Protein AF-A0A1F5WSS3-F1 (afdb_monomer_lite)

Radius of gyration: 27.68 Å; chains: 1; bounding box: 51×72×66 Å

pLDDT: mean 73.93, std 14.12, range [40.59, 97.38]

Secondary structure (DSSP, 8-state):
------------GGGHHHHHHHHHHHHHHHHHTTTS--SHHHHHHHHHHHHHHHHHHHHHHHHH----PPPHHHHH-TTTTSPP-

Organism: NCBI:txid1798330

Structure (mmCIF, N/CA/C/O backbone):
data_AF-A0A1F5WSS3-F1
#
_entry.id   AF-A0A1F5WSS3-F1
#
loop_
_atom_site.group_PDB
_atom_site.id
_atom_site.type_symbol
_atom_site.label_atom_id
_atom_site.label_alt_id
_atom_site.label_comp_id
_atom_site.label_asym_id
_atom_site.label_entity_id
_atom_site.label_seq_id
_atom_site.pdbx_PDB_ins_code
_atom_site.Cartn_x
_atom_site.Cartn_y
_atom_site.Cartn_z
_atom_site.occupancy
_atom_site.B_iso_or_equiv
_atom_site.auth_seq_id
_atom_site.auth_comp_id
_atom_site.auth_asym_id
_atom_site.auth_atom_id
_atom_site.pdbx_PDB_model_num
ATOM 1 N N . MET A 1 1 ? -32.229 43.697 30.461 1.00 40.59 1 MET A N 1
ATOM 2 C CA . MET A 1 1 ? -32.026 42.887 29.244 1.00 40.59 1 MET A CA 1
ATOM 3 C C . MET A 1 1 ? -30.569 43.074 28.871 1.00 40.59 1 MET A C 1
ATOM 5 O O . MET A 1 1 ? -30.200 44.197 28.569 1.00 40.59 1 MET A O 1
ATOM 9 N N . ALA A 1 2 ? -29.729 42.063 29.089 1.00 50.44 2 ALA A N 1
ATOM 10 C CA . ALA A 1 2 ? -28.301 42.141 28.791 1.00 50.44 2 ALA A CA 1
ATOM 11 C C . ALA A 1 2 ? -28.048 41.364 27.496 1.00 50.44 2 ALA A C 1
ATOM 13 O O . ALA A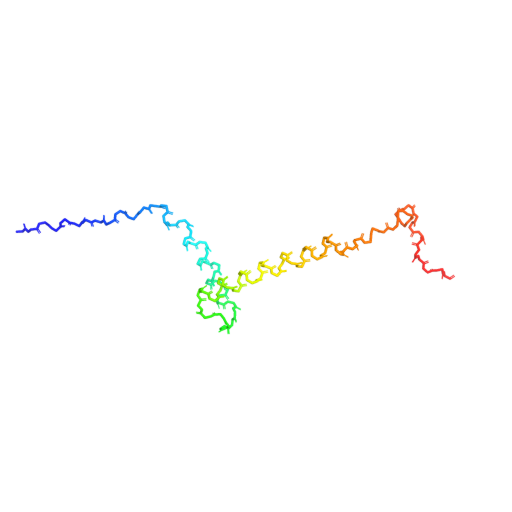 1 2 ? -28.380 40.180 27.433 1.00 50.44 2 ALA A O 1
ATOM 14 N N . ASP A 1 3 ? -27.520 42.043 26.478 1.00 52.53 3 ASP A N 1
ATOM 15 C CA . ASP A 1 3 ? -27.122 41.429 25.214 1.00 52.53 3 ASP A CA 1
ATOM 16 C C . ASP A 1 3 ? -25.903 40.531 25.439 1.00 52.53 3 ASP A C 1
ATOM 18 O O . ASP A 1 3 ? -24.844 40.971 25.891 1.00 52.53 3 ASP A O 1
ATOM 22 N N . VAL A 1 4 ? -26.063 39.245 25.133 1.00 59.41 4 VAL A N 1
ATOM 23 C CA . VAL A 1 4 ? -24.973 38.270 25.134 1.00 59.41 4 VAL A CA 1
ATOM 24 C C . VAL A 1 4 ? -24.234 38.418 23.807 1.00 59.41 4 VAL A C 1
ATOM 26 O O . VAL A 1 4 ? -24.672 37.905 22.780 1.00 59.41 4 VAL A O 1
ATOM 29 N N . ILE A 1 5 ? -23.115 39.142 23.818 1.00 64.00 5 ILE A N 1
ATOM 30 C CA . ILE A 1 5 ? -22.224 39.243 22.659 1.00 64.00 5 ILE A CA 1
ATOM 31 C C . ILE A 1 5 ? -21.477 37.911 22.523 1.00 64.00 5 ILE A C 1
ATOM 33 O O . ILE A 1 5 ? -20.557 37.614 23.285 1.00 64.00 5 ILE A O 1
ATOM 37 N N . PHE A 1 6 ? -21.894 37.093 21.556 1.00 60.41 6 PHE A N 1
ATOM 38 C CA . PHE A 1 6 ? -21.189 35.873 21.173 1.00 60.41 6 PHE A CA 1
ATOM 39 C C . PHE A 1 6 ? -19.891 36.248 20.449 1.00 60.41 6 PHE A C 1
ATOM 41 O O . PHE A 1 6 ? -19.899 36.664 19.292 1.00 60.41 6 PHE A O 1
ATOM 48 N N . ASN A 1 7 ? -18.762 36.122 21.143 1.00 63.09 7 ASN A N 1
ATOM 49 C CA . ASN A 1 7 ? -17.444 36.280 20.543 1.00 63.09 7 ASN A CA 1
ATOM 50 C C . ASN A 1 7 ? -17.045 34.945 19.895 1.00 63.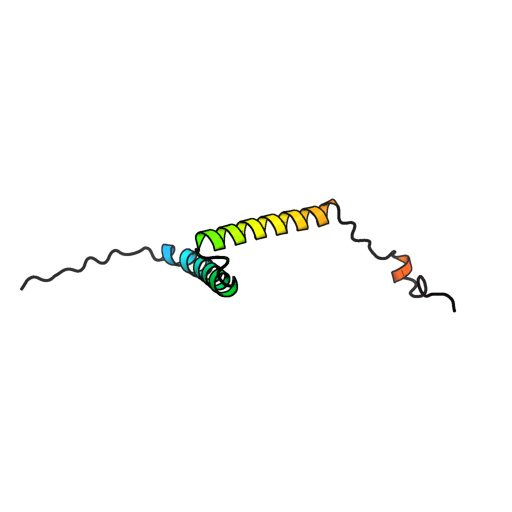09 7 ASN A C 1
ATOM 52 O O . ASN A 1 7 ? -16.429 34.097 20.541 1.00 63.09 7 ASN A O 1
ATOM 56 N N . GLU A 1 8 ? -17.460 34.722 18.645 1.00 63.47 8 GLU A N 1
ATOM 57 C CA . GLU A 1 8 ? -17.065 33.527 17.894 1.00 63.47 8 GLU A CA 1
ATOM 58 C C . GLU A 1 8 ? -15.540 33.519 17.686 1.00 63.47 8 GLU A C 1
ATOM 60 O O . GLU A 1 8 ? -14.989 34.466 17.110 1.00 63.47 8 GLU A O 1
ATOM 65 N N . PRO A 1 9 ? -14.820 32.472 18.132 1.00 58.66 9 PRO A N 1
ATOM 66 C CA . PRO A 1 9 ? -13.418 32.324 17.790 1.00 58.66 9 PRO A CA 1
ATOM 67 C C . PRO A 1 9 ? -13.325 32.133 16.275 1.00 58.66 9 PRO A C 1
ATOM 69 O O . PRO A 1 9 ? -13.759 31.115 15.740 1.00 58.66 9 PRO A O 1
ATOM 72 N N . LYS A 1 10 ? -12.770 33.126 15.570 1.00 52.16 10 LYS A N 1
ATOM 73 C CA . LYS A 1 10 ? -12.443 33.025 14.144 1.00 52.16 10 LYS A CA 1
ATOM 74 C C . LYS A 1 10 ? -11.390 31.934 13.965 1.00 52.16 10 LYS A C 1
ATOM 76 O O . LYS A 1 10 ? -10.195 32.195 14.088 1.00 52.16 10 LYS A O 1
ATOM 81 N N . ILE A 1 11 ? -11.836 30.707 13.715 1.00 62.03 11 ILE A N 1
ATOM 82 C CA . ILE A 1 11 ? -10.958 29.603 13.338 1.00 62.03 11 ILE A CA 1
ATOM 83 C C . ILE A 1 11 ? -10.358 29.975 11.972 1.00 62.03 11 ILE A C 1
ATOM 85 O O . ILE A 1 11 ? -11.121 30.236 11.037 1.00 62.03 11 ILE A O 1
ATOM 89 N N . PRO A 1 12 ? -9.024 30.066 11.834 1.00 56.72 12 PRO A N 1
ATOM 90 C CA . PRO A 1 12 ? -8.401 30.407 10.563 1.00 56.72 12 PRO A CA 1
ATOM 91 C C . PRO A 1 12 ? -8.767 29.344 9.522 1.00 56.72 12 PRO A C 1
ATOM 93 O O . PRO A 1 12 ? -8.560 28.149 9.735 1.00 56.72 12 PRO A O 1
ATOM 96 N N . SER A 1 13 ? -9.307 29.787 8.384 1.00 56.44 13 SER A N 1
ATOM 97 C CA . SER A 1 13 ? -9.767 28.941 7.272 1.00 56.44 13 SER A CA 1
ATOM 98 C C . SER A 1 13 ? -8.681 28.024 6.697 1.00 56.44 13 SER A C 1
ATOM 100 O O . SER A 1 13 ? -8.989 27.075 5.981 1.00 56.44 13 SER A O 1
ATOM 102 N N . GLU A 1 14 ? -7.417 28.275 7.032 1.00 51.28 14 GLU A N 1
ATOM 103 C CA . GLU A 1 14 ? -6.266 27.477 6.607 1.00 51.28 14 GLU A CA 1
ATOM 104 C C . GLU A 1 14 ? -6.131 26.152 7.376 1.00 51.28 14 GLU A C 1
ATOM 106 O O . GLU A 1 14 ? -5.585 25.187 6.846 1.00 51.28 14 GLU A O 1
ATOM 111 N N . ALA A 1 15 ? -6.712 26.037 8.578 1.00 51.50 15 ALA A N 1
ATOM 112 C CA . ALA A 1 15 ? -6.679 24.798 9.364 1.00 51.50 15 ALA A CA 1
ATOM 113 C C . ALA A 1 15 ? -7.620 23.696 8.826 1.00 51.50 15 ALA A C 1
ATOM 115 O O . ALA A 1 15 ? -7.545 22.544 9.253 1.00 51.50 15 ALA A O 1
ATOM 116 N N . HIS A 1 16 ? -8.508 24.023 7.881 1.00 49.62 16 HIS A N 1
ATOM 117 C CA . HIS A 1 16 ? -9.509 23.089 7.353 1.00 49.62 16 HIS A CA 1
ATOM 118 C C . HIS A 1 16 ? -9.039 22.251 6.150 1.00 49.62 16 HIS A C 1
ATOM 120 O O . HIS A 1 16 ? -9.738 21.307 5.772 1.00 49.62 16 HIS A O 1
ATOM 126 N N . LEU A 1 17 ? -7.880 22.542 5.546 1.00 51.22 17 LEU A N 1
ATOM 127 C CA . LEU A 1 17 ? -7.458 21.860 4.313 1.00 51.22 17 LEU A CA 1
ATOM 128 C C . LEU A 1 17 ? -6.714 20.534 4.554 1.00 51.22 17 LEU A C 1
ATOM 130 O O . LEU A 1 17 ? -6.924 19.581 3.802 1.00 51.22 17 LEU A O 1
ATOM 134 N N . GLU A 1 18 ? -5.920 20.412 5.620 1.00 51.69 18 GLU A N 1
ATOM 135 C CA . GLU A 1 18 ? -5.176 19.169 5.904 1.00 51.69 18 GLU A CA 1
ATOM 136 C C . GLU A 1 18 ? -5.994 18.103 6.648 1.00 51.69 18 GLU A C 1
ATOM 138 O O . GLU A 1 18 ? -5.774 16.902 6.459 1.00 51.69 18 GLU A O 1
ATOM 143 N N . TYR A 1 19 ? -6.974 18.521 7.454 1.00 51.16 19 TYR A N 1
ATOM 144 C CA . TYR A 1 19 ? -7.766 17.612 8.290 1.00 51.16 19 TYR A CA 1
ATOM 145 C C . TYR A 1 19 ? -8.771 16.770 7.479 1.00 51.16 19 TYR A C 1
ATOM 147 O O . TYR A 1 19 ? -9.129 15.665 7.872 1.00 51.16 19 TYR A O 1
ATOM 155 N N . SER A 1 20 ? -9.212 17.251 6.311 1.00 60.34 20 SER A N 1
ATOM 156 C CA . SER A 1 20 ? -10.273 16.600 5.525 1.00 60.34 20 SER A CA 1
ATOM 157 C C . SER A 1 20 ? -9.799 15.350 4.775 1.00 60.34 20 SER A C 1
ATOM 159 O O . SER A 1 20 ? -10.450 14.304 4.810 1.00 60.34 20 SER A O 1
ATOM 161 N N . ASN A 1 21 ? -8.666 15.434 4.077 1.00 61.16 21 ASN A N 1
ATOM 162 C CA . ASN A 1 21 ? -8.287 14.389 3.122 1.00 61.16 21 ASN A CA 1
ATOM 163 C C . ASN A 1 21 ? -7.614 13.195 3.805 1.00 61.16 21 ASN A C 1
ATOM 165 O O . ASN A 1 21 ? -7.947 12.044 3.518 1.00 61.16 21 ASN A O 1
ATOM 169 N N . SER A 1 22 ? -6.720 13.472 4.754 1.00 65.00 22 SER A N 1
ATOM 170 C CA . SER A 1 22 ? -6.019 12.460 5.548 1.00 65.00 22 SER A CA 1
ATOM 171 C C . SER A 1 22 ? -6.997 11.641 6.403 1.00 65.00 22 SER A C 1
ATOM 173 O O . SER A 1 22 ? -6.987 10.409 6.340 1.00 65.00 22 SER A O 1
ATOM 175 N N . ALA A 1 23 ? -7.924 12.304 7.103 1.00 70.69 23 ALA A N 1
ATOM 176 C CA . ALA A 1 23 ? -8.943 11.644 7.919 1.00 70.69 23 ALA A CA 1
ATOM 177 C C . ALA A 1 23 ? -9.907 10.797 7.075 1.00 70.69 23 ALA A C 1
ATOM 179 O O . ALA A 1 23 ? -10.324 9.716 7.492 1.00 70.69 23 ALA A O 1
ATOM 180 N N . ARG A 1 24 ? -10.241 11.235 5.854 1.00 80.38 24 ARG A N 1
ATOM 181 C CA . ARG A 1 24 ? -11.141 10.488 4.962 1.00 80.38 24 ARG A CA 1
ATOM 182 C C . ARG A 1 24 ? -10.510 9.186 4.463 1.00 80.38 24 ARG A C 1
ATOM 184 O O . ARG A 1 24 ? -11.195 8.163 4.432 1.00 80.38 24 ARG A O 1
ATOM 191 N N . ILE A 1 25 ? -9.219 9.208 4.130 1.00 80.31 25 ILE A N 1
ATOM 192 C CA . ILE A 1 25 ? -8.461 8.013 3.730 1.00 80.31 25 ILE A CA 1
ATOM 193 C C . ILE A 1 25 ? -8.273 7.081 4.933 1.00 80.31 25 ILE A C 1
ATOM 195 O O . ILE A 1 25 ? -8.567 5.890 4.828 1.00 80.31 25 ILE A O 1
ATOM 199 N N . ALA A 1 26 ? -7.876 7.613 6.092 1.00 78.44 26 ALA A N 1
ATOM 200 C CA . ALA A 1 26 ? -7.733 6.831 7.320 1.00 78.44 26 ALA A CA 1
ATOM 201 C C . ALA A 1 26 ? -9.046 6.130 7.707 1.00 78.44 26 ALA A C 1
ATOM 203 O O . ALA A 1 26 ? -9.062 4.925 7.957 1.00 78.44 26 ALA A O 1
ATOM 204 N N . LYS A 1 27 ? -10.172 6.850 7.653 1.00 81.31 27 LYS A N 1
ATOM 205 C CA . LYS A 1 27 ? -11.507 6.308 7.939 1.00 81.31 27 LYS A CA 1
ATOM 206 C C . LYS A 1 27 ? -11.932 5.221 6.951 1.00 81.31 27 LYS A C 1
ATOM 208 O O . LYS A 1 27 ? -12.565 4.242 7.347 1.00 81.31 27 LYS A O 1
ATOM 213 N N . TRP A 1 28 ? -11.589 5.373 5.672 1.00 84.19 28 TRP A N 1
ATOM 214 C CA . TRP A 1 28 ? -11.842 4.348 4.658 1.00 84.19 28 TRP A CA 1
ATOM 215 C C . TRP A 1 28 ? -11.028 3.074 4.928 1.00 84.19 28 TRP A C 1
ATOM 217 O O . TRP A 1 28 ? -11.587 1.977 4.916 1.00 84.19 28 TRP A O 1
ATOM 227 N N . ILE A 1 29 ? -9.744 3.222 5.262 1.00 81.81 29 ILE A N 1
ATOM 228 C CA . ILE A 1 29 ? -8.854 2.108 5.619 1.00 81.81 29 ILE A CA 1
ATOM 229 C C . ILE A 1 29 ? -9.367 1.383 6.862 1.00 81.81 29 ILE A C 1
ATOM 231 O O . ILE A 1 29 ? -9.489 0.161 6.848 1.00 81.81 29 ILE A O 1
ATOM 235 N N . MET A 1 30 ? -9.733 2.122 7.911 1.00 80.31 30 MET A N 1
ATOM 236 C CA . MET A 1 30 ? -10.304 1.548 9.132 1.00 80.31 30 MET A CA 1
ATOM 237 C C . MET A 1 30 ? -11.532 0.686 8.818 1.00 80.31 30 MET A C 1
ATOM 239 O O . MET A 1 30 ? -11.607 -0.457 9.270 1.00 80.31 30 MET A O 1
ATOM 243 N N . ARG A 1 31 ? -12.448 1.182 7.973 1.00 83.19 31 ARG A N 1
ATOM 244 C CA . ARG A 1 31 ? -13.669 0.458 7.582 1.00 83.19 31 ARG A CA 1
ATOM 245 C C . ARG A 1 31 ? -13.387 -0.808 6.767 1.00 83.19 31 ARG A C 1
ATOM 247 O O . ARG A 1 31 ? -14.057 -1.813 6.983 1.00 83.19 31 ARG A O 1
ATOM 254 N N . ASN A 1 32 ? -12.405 -0.772 5.868 1.00 82.88 32 ASN A N 1
ATOM 255 C CA . ASN A 1 32 ? -12.045 -1.919 5.025 1.00 82.88 32 ASN A CA 1
ATOM 256 C C . ASN A 1 32 ? -11.064 -2.897 5.685 1.00 82.88 32 ASN A C 1
ATOM 258 O O . ASN A 1 32 ? -10.894 -4.008 5.194 1.00 82.88 32 ASN A O 1
ATOM 262 N N . SER A 1 33 ? -10.446 -2.526 6.807 1.00 77.88 33 SER A N 1
ATOM 263 C CA . SER A 1 33 ? -9.475 -3.371 7.516 1.00 77.88 33 SER A CA 1
ATOM 264 C C . SER A 1 33 ? -10.092 -4.559 8.269 1.00 77.88 33 SER A C 1
ATOM 266 O O . SER A 1 33 ? -9.360 -5.327 8.888 1.00 77.88 33 SER A O 1
ATOM 268 N N . GLY A 1 34 ? -11.426 -4.693 8.296 1.00 79.94 34 GLY A N 1
ATOM 269 C CA . GLY A 1 34 ? -12.108 -5.775 9.020 1.00 79.94 34 GLY A CA 1
ATOM 270 C C . GLY A 1 34 ? -11.899 -5.747 10.542 1.00 79.94 34 GLY A C 1
ATOM 271 O O . GLY A 1 34 ? -12.052 -6.770 11.198 1.00 79.94 34 GLY A O 1
ATOM 272 N N . GLY A 1 35 ? -11.523 -4.593 11.107 1.00 79.62 35 GLY A N 1
ATOM 273 C CA . GLY A 1 35 ? -11.239 -4.423 12.537 1.00 79.62 35 GLY A CA 1
ATOM 274 C C . GLY A 1 35 ? -9.763 -4.571 12.925 1.00 79.62 35 GLY A C 1
ATOM 275 O O . GLY A 1 35 ? -9.438 -4.440 14.108 1.00 79.62 35 GLY A O 1
ATOM 276 N N . ALA A 1 36 ? -8.867 -4.802 11.957 1.00 77.62 36 ALA A N 1
ATOM 277 C CA . ALA A 1 36 ? -7.423 -4.833 12.191 1.00 77.62 36 ALA A CA 1
ATOM 278 C C . ALA A 1 36 ? -6.842 -3.442 12.504 1.00 77.62 36 ALA A C 1
ATOM 280 O O . ALA A 1 36 ? -5.871 -3.340 13.251 1.00 77.62 36 ALA A O 1
ATOM 281 N N . ILE A 1 37 ? -7.446 -2.376 11.966 1.00 80.31 37 ILE A N 1
ATOM 282 C CA . ILE A 1 37 ? -7.040 -0.987 12.197 1.00 80.31 37 ILE A CA 1
ATOM 283 C C . ILE A 1 37 ? -8.168 -0.275 12.938 1.00 80.31 37 ILE A C 1
ATOM 285 O O . ILE A 1 37 ? -9.242 -0.035 12.381 1.00 80.31 37 ILE A O 1
ATOM 289 N N . LYS A 1 38 ? -7.920 0.036 14.213 1.00 81.19 38 LYS A N 1
ATOM 290 C CA . LYS A 1 38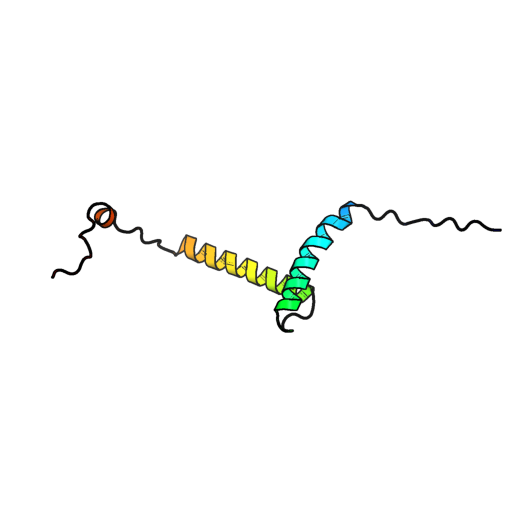 ? -8.942 0.541 15.145 1.00 81.19 38 LYS A CA 1
ATOM 291 C C . LYS A 1 38 ? -8.920 2.054 15.311 1.00 81.19 38 LYS A C 1
ATOM 293 O O . LYS A 1 38 ? -9.951 2.637 15.622 1.00 81.19 38 LYS A O 1
ATOM 298 N N . ASP A 1 39 ? -7.774 2.672 15.044 1.00 83.50 39 ASP A N 1
ATOM 299 C CA . ASP A 1 39 ? -7.541 4.092 15.287 1.00 83.50 39 ASP A CA 1
ATOM 300 C C . ASP A 1 39 ? -6.880 4.769 14.084 1.00 83.50 39 ASP A C 1
ATOM 302 O O . ASP A 1 39 ? -6.092 4.161 13.352 1.00 83.50 39 ASP A O 1
ATOM 306 N N . GLU A 1 40 ? -7.112 6.073 13.937 1.00 79.31 40 GLU A N 1
ATOM 307 C CA . GLU A 1 40 ? -6.502 6.894 12.881 1.00 79.31 40 GLU A CA 1
ATOM 308 C C . GLU A 1 40 ? -4.968 6.872 12.945 1.00 79.31 40 GLU A C 1
ATOM 310 O O . GLU A 1 40 ? -4.296 6.856 11.914 1.00 79.31 40 GLU A O 1
ATOM 315 N N . LYS A 1 41 ? -4.396 6.784 14.155 1.00 82.81 41 LYS A N 1
ATOM 316 C CA . LYS A 1 41 ? -2.944 6.643 14.347 1.00 82.81 41 LYS A CA 1
ATOM 317 C C . LYS A 1 41 ? -2.407 5.342 13.754 1.00 82.81 41 LYS A C 1
ATOM 319 O O . LYS A 1 41 ? -1.334 5.350 13.159 1.00 82.81 41 LYS A O 1
ATOM 324 N N . GLN A 1 42 ? -3.149 4.240 13.890 1.00 83.69 42 GLN A N 1
ATOM 325 C CA . GLN A 1 42 ? -2.770 2.957 13.294 1.00 83.69 42 GLN A CA 1
ATOM 326 C C . GLN A 1 42 ? -2.912 2.994 11.774 1.00 83.69 42 GLN A C 1
ATOM 328 O O . GLN A 1 42 ? -2.044 2.478 11.075 1.00 83.69 42 GLN A O 1
ATOM 333 N N . ALA A 1 43 ? -3.960 3.644 11.259 1.00 83.12 43 ALA A N 1
ATOM 334 C CA . ALA A 1 43 ? -4.140 3.822 9.821 1.00 83.12 43 ALA A CA 1
ATOM 335 C C . ALA A 1 43 ? -2.984 4.631 9.212 1.00 83.12 43 ALA A C 1
ATOM 337 O O . ALA A 1 43 ? -2.419 4.234 8.194 1.00 83.12 43 ALA A O 1
ATOM 338 N N . ASN A 1 44 ? -2.589 5.725 9.868 1.00 85.56 44 ASN A N 1
ATOM 339 C CA . ASN A 1 44 ? -1.487 6.562 9.407 1.00 85.56 44 ASN A CA 1
ATOM 340 C C . ASN A 1 44 ? -0.134 5.837 9.503 1.00 85.56 44 ASN A C 1
ATOM 342 O O . ASN A 1 44 ? 0.676 5.907 8.582 1.00 85.56 44 ASN A O 1
ATOM 346 N N . LEU A 1 45 ? 0.091 5.070 10.576 1.00 87.50 45 LEU A N 1
ATOM 347 C CA . LEU A 1 45 ? 1.285 4.234 10.718 1.00 87.50 45 LEU A CA 1
ATOM 348 C C . LEU A 1 45 ? 1.362 3.159 9.623 1.00 87.50 45 LEU A C 1
ATOM 350 O O . LEU A 1 45 ? 2.421 2.960 9.033 1.00 87.50 45 LEU A O 1
ATOM 354 N N . ALA A 1 46 ? 0.248 2.489 9.322 1.00 87.44 46 ALA A N 1
ATOM 355 C CA . ALA A 1 46 ? 0.183 1.488 8.260 1.00 87.44 46 ALA A CA 1
ATOM 356 C C . ALA A 1 46 ? 0.474 2.102 6.883 1.00 87.44 46 ALA A C 1
ATOM 358 O O . ALA A 1 46 ? 1.254 1.540 6.115 1.00 87.44 46 ALA A O 1
ATOM 359 N N . LEU A 1 47 ? -0.093 3.279 6.595 1.00 88.00 47 LEU A N 1
ATOM 360 C CA . LEU A 1 47 ? 0.200 4.036 5.375 1.00 88.00 47 LEU A CA 1
ATOM 361 C C . LEU A 1 47 ? 1.676 4.423 5.278 1.00 88.00 47 LEU A C 1
ATOM 363 O O . LEU A 1 47 ? 2.270 4.304 4.207 1.00 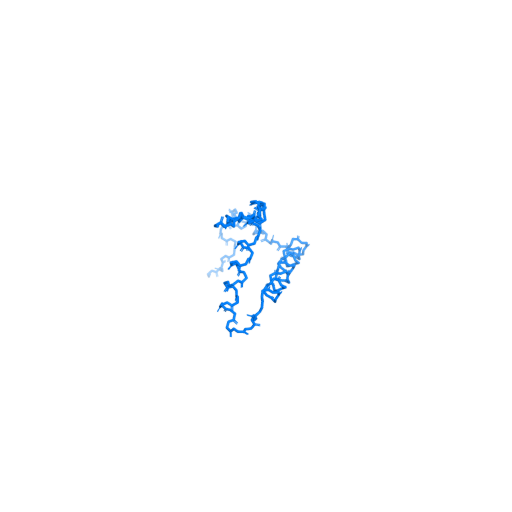88.00 47 LEU A O 1
ATOM 367 N N . PHE A 1 48 ? 2.278 4.846 6.388 1.00 90.38 48 PHE A N 1
ATOM 368 C CA . PHE A 1 48 ? 3.693 5.187 6.430 1.00 90.38 48 PHE A CA 1
ATOM 369 C C . PHE A 1 48 ? 4.579 3.969 6.136 1.00 90.38 48 PHE A C 1
ATOM 371 O O . PHE A 1 48 ? 5.436 4.034 5.257 1.00 90.38 48 PHE A O 1
ATOM 378 N N . ILE A 1 49 ? 4.328 2.836 6.801 1.00 93.75 49 ILE A N 1
ATOM 379 C CA . ILE A 1 49 ? 5.068 1.584 6.572 1.00 93.75 49 ILE A CA 1
ATOM 380 C C . ILE A 1 49 ? 4.908 1.118 5.122 1.00 93.75 49 ILE A C 1
ATOM 382 O O . ILE A 1 49 ? 5.894 0.759 4.479 1.00 93.75 49 ILE A O 1
ATOM 386 N N . PHE A 1 50 ? 3.685 1.157 4.590 1.00 93.12 50 PHE A N 1
ATOM 387 C CA . PHE A 1 50 ? 3.408 0.794 3.203 1.00 93.12 50 PHE A CA 1
ATOM 388 C C . PHE A 1 50 ? 4.169 1.690 2.219 1.00 93.12 50 PHE A C 1
ATOM 390 O O . PHE A 1 50 ? 4.819 1.184 1.308 1.00 93.12 50 PHE A O 1
ATOM 397 N N . SER A 1 51 ? 4.150 3.007 2.436 1.00 95.19 51 SER A N 1
ATOM 398 C CA . SER A 1 51 ? 4.879 3.973 1.610 1.00 95.19 51 SER A CA 1
ATOM 399 C C . SER A 1 51 ? 6.382 3.679 1.588 1.00 95.19 51 SER A C 1
ATOM 401 O O . SER A 1 51 ? 6.980 3.554 0.517 1.00 95.19 51 SER A O 1
ATOM 403 N N . VAL A 1 52 ? 6.987 3.465 2.762 1.00 97.38 52 VAL A N 1
ATOM 404 C CA . VAL A 1 52 ? 8.411 3.113 2.875 1.00 97.38 52 VAL A CA 1
ATOM 405 C C . VAL A 1 52 ? 8.713 1.792 2.162 1.00 97.38 52 VAL A C 1
ATOM 407 O O . VAL A 1 52 ? 9.689 1.709 1.418 1.00 97.38 52 VAL A O 1
ATOM 410 N N . ALA A 1 53 ? 7.870 0.771 2.331 1.00 96.31 53 ALA A N 1
ATOM 411 C CA . ALA A 1 53 ? 8.049 -0.520 1.670 1.00 96.31 53 ALA A CA 1
ATOM 412 C C . ALA A 1 53 ? 8.009 -0.397 0.137 1.00 96.31 53 ALA A C 1
ATOM 414 O O . ALA A 1 53 ? 8.872 -0.952 -0.542 1.00 96.31 53 ALA A O 1
ATOM 415 N N . VAL A 1 54 ? 7.062 0.369 -0.413 1.00 96.75 54 VAL A N 1
ATOM 416 C CA . VAL A 1 54 ? 6.957 0.613 -1.862 1.00 96.75 54 VAL A CA 1
ATOM 417 C C . VAL A 1 54 ? 8.212 1.301 -2.399 1.00 96.75 54 VAL A C 1
ATOM 419 O O . VAL A 1 54 ? 8.726 0.898 -3.445 1.00 96.75 54 VAL A O 1
ATOM 422 N N . ILE A 1 55 ? 8.739 2.297 -1.682 1.00 96.38 55 ILE A N 1
ATOM 423 C CA . ILE A 1 55 ? 9.982 2.978 -2.069 1.00 96.38 55 ILE A CA 1
ATOM 424 C C . ILE A 1 55 ? 11.153 1.990 -2.083 1.00 96.38 55 ILE A C 1
ATOM 426 O O . ILE A 1 55 ? 11.903 1.955 -3.056 1.00 96.38 55 ILE A O 1
ATOM 430 N N . LEU A 1 56 ? 11.291 1.157 -1.047 1.00 96.00 56 LEU A N 1
ATOM 431 C CA . LEU A 1 56 ? 12.373 0.171 -0.961 1.00 96.00 56 LEU A CA 1
ATOM 432 C C . LEU A 1 56 ? 12.301 -0.871 -2.079 1.00 96.00 56 LEU A C 1
ATOM 434 O O . LEU A 1 56 ? 13.318 -1.161 -2.706 1.00 96.00 56 LEU A O 1
ATOM 438 N N . VAL A 1 57 ? 11.110 -1.403 -2.363 1.00 94.56 57 VAL A N 1
ATOM 439 C CA . VAL A 1 57 ? 10.902 -2.350 -3.468 1.00 94.56 57 VAL A CA 1
ATOM 440 C C . VAL A 1 57 ? 11.227 -1.684 -4.802 1.00 94.56 57 VAL A C 1
ATOM 442 O O . VAL A 1 57 ? 11.958 -2.254 -5.608 1.00 94.56 57 VAL A O 1
ATOM 445 N N . SER A 1 58 ? 10.751 -0.458 -5.023 1.00 93.75 58 SER A N 1
ATOM 446 C CA . SER A 1 58 ? 11.040 0.285 -6.256 1.00 93.75 58 SER A CA 1
ATOM 447 C C . SER A 1 58 ? 12.541 0.510 -6.426 1.00 93.75 58 SER A C 1
ATOM 449 O O . SER A 1 58 ? 13.085 0.257 -7.497 1.00 93.75 58 SER A O 1
ATOM 451 N N . LEU A 1 59 ? 13.231 0.917 -5.357 1.00 94.12 59 LEU A N 1
ATOM 452 C CA . LEU A 1 59 ? 14.675 1.123 -5.369 1.00 94.12 59 LEU A CA 1
ATOM 453 C C . LEU A 1 59 ? 15.431 -0.182 -5.636 1.00 94.12 59 LEU A C 1
ATOM 455 O O . LEU A 1 59 ? 16.379 -0.185 -6.417 1.00 94.12 59 LEU A O 1
ATOM 459 N N . TYR A 1 60 ? 14.992 -1.293 -5.044 1.00 93.75 60 TYR A N 1
ATOM 460 C CA . TYR A 1 60 ? 15.561 -2.610 -5.316 1.00 93.75 60 TYR A CA 1
ATOM 461 C C . TYR A 1 60 ? 15.454 -2.972 -6.802 1.00 93.75 60 TYR A C 1
ATOM 463 O O . TYR A 1 60 ? 16.452 -3.353 -7.409 1.00 93.75 60 TYR A O 1
ATOM 471 N N . PHE A 1 61 ? 14.282 -2.791 -7.414 1.00 90.19 61 PHE A N 1
ATOM 472 C CA . PHE A 1 61 ? 14.104 -3.035 -8.846 1.00 90.19 61 PHE A CA 1
ATOM 473 C C . PHE A 1 61 ? 14.904 -2.066 -9.723 1.00 90.19 61 PHE A C 1
ATOM 475 O O . PHE A 1 61 ? 15.389 -2.474 -10.769 1.00 90.19 61 PHE A O 1
ATOM 482 N N . ILE A 1 62 ? 15.094 -0.811 -9.315 1.00 87.31 62 ILE A N 1
ATOM 483 C CA . ILE A 1 62 ? 15.916 0.142 -10.077 1.00 87.31 62 ILE A CA 1
ATOM 484 C C . ILE A 1 62 ? 17.406 -0.228 -10.016 1.00 87.31 62 ILE A C 1
ATOM 486 O O . ILE A 1 62 ? 18.101 -0.129 -11.023 1.00 87.31 62 ILE A O 1
ATOM 490 N N . LEU A 1 63 ? 17.907 -0.639 -8.848 1.00 86.81 63 LEU A N 1
ATOM 491 C CA . LEU A 1 63 ? 19.334 -0.912 -8.642 1.00 86.81 63 LEU A CA 1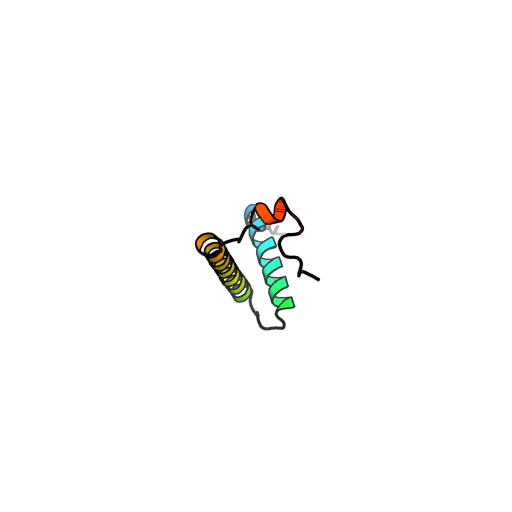
ATOM 492 C C . LEU A 1 63 ? 19.750 -2.325 -9.068 1.00 86.81 63 LEU A C 1
ATOM 494 O O . LEU A 1 63 ? 20.857 -2.514 -9.567 1.00 86.81 63 LEU A O 1
ATOM 498 N N . PHE A 1 64 ? 18.883 -3.314 -8.857 1.00 84.44 64 PHE A N 1
ATOM 499 C CA . PHE A 1 64 ? 19.182 -4.735 -9.067 1.00 84.44 64 PHE A CA 1
ATOM 500 C C . PHE A 1 64 ? 18.272 -5.397 -10.106 1.00 84.44 64 PHE A C 1
ATOM 502 O O . PHE A 1 64 ? 18.553 -6.510 -10.552 1.00 84.44 64 PHE A O 1
ATOM 509 N N . GLY A 1 65 ? 17.188 -4.737 -10.515 1.00 74.81 65 GLY A N 1
ATOM 510 C CA . GLY A 1 65 ? 16.310 -5.240 -11.560 1.00 74.81 65 GLY A CA 1
ATOM 5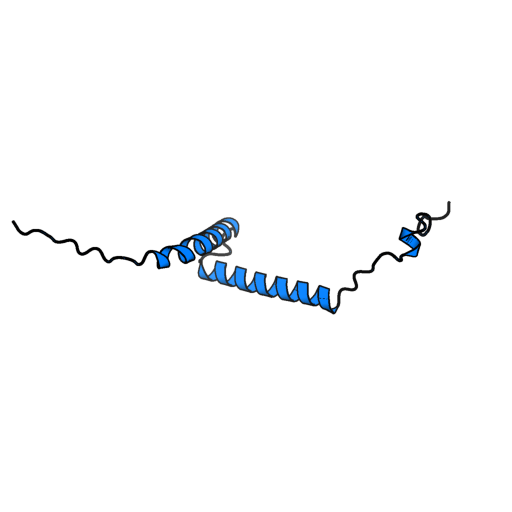11 C C . GLY A 1 65 ? 16.924 -5.013 -12.935 1.00 74.81 65 GLY A C 1
ATOM 512 O O . GLY A 1 65 ? 16.813 -3.943 -13.526 1.00 74.81 65 GLY A O 1
ATOM 513 N N . SER A 1 66 ? 17.527 -6.061 -13.489 1.00 66.62 66 SER A N 1
ATOM 514 C CA . SER A 1 66 ? 17.751 -6.136 -14.930 1.00 66.62 66 SER A CA 1
ATOM 515 C C . SER A 1 66 ? 16.397 -6.333 -15.614 1.00 66.62 66 SER A C 1
ATOM 517 O O . SER A 1 66 ? 15.858 -7.442 -15.646 1.00 66.62 66 SER A O 1
ATOM 519 N N . ILE A 1 67 ? 15.824 -5.258 -16.167 1.00 67.44 67 ILE A N 1
ATOM 520 C CA . ILE A 1 67 ? 14.799 -5.401 -17.204 1.00 67.44 67 ILE A CA 1
ATOM 521 C C . ILE A 1 67 ? 15.534 -5.985 -18.404 1.00 67.44 67 ILE A C 1
ATOM 523 O O . ILE A 1 67 ? 16.201 -5.267 -19.151 1.00 67.44 67 ILE A O 1
ATOM 527 N N . SER A 1 68 ? 15.452 -7.306 -18.546 1.00 67.38 68 SER A N 1
ATOM 528 C CA . SER A 1 68 ? 15.974 -8.013 -19.707 1.00 67.38 68 SER A CA 1
ATOM 529 C C . SER A 1 68 ? 15.177 -7.521 -20.908 1.00 67.38 68 SER A C 1
ATOM 531 O O . SER A 1 68 ? 14.062 -7.979 -21.155 1.00 67.38 68 SER A O 1
ATOM 533 N N . LYS A 1 69 ? 15.703 -6.512 -21.610 1.00 65.81 69 LYS A N 1
ATOM 534 C CA . LYS A 1 69 ? 15.169 -6.139 -22.916 1.00 65.81 69 LYS A CA 1
ATOM 535 C C . LYS A 1 69 ? 15.234 -7.400 -23.773 1.00 65.81 69 LYS A C 1
ATOM 537 O O . LYS A 1 69 ? 16.275 -8.067 -23.746 1.00 65.81 69 LYS A O 1
ATOM 542 N N . PRO A 1 70 ? 14.153 -7.763 -24.486 1.00 67.69 70 PRO A N 1
ATOM 543 C CA . PRO A 1 70 ? 14.260 -8.837 -25.455 1.00 67.69 70 PRO A CA 1
ATOM 544 C C . PRO A 1 70 ? 15.431 -8.487 -26.382 1.00 67.69 70 PRO A C 1
ATOM 546 O O . PRO A 1 70 ? 15.558 -7.314 -26.749 1.00 67.69 70 PRO A O 1
ATOM 549 N N . PRO A 1 71 ? 16.324 -9.444 -26.688 1.00 70.50 71 PRO A N 1
ATOM 550 C CA . PRO A 1 71 ? 17.462 -9.169 -27.551 1.00 70.50 71 PRO A CA 1
ATOM 551 C C . PRO A 1 71 ? 16.947 -8.534 -28.843 1.00 70.50 71 PRO A C 1
ATOM 553 O O . PRO A 1 71 ? 15.944 -8.990 -29.395 1.00 70.50 71 PRO A O 1
ATOM 556 N N . ASP A 1 72 ? 17.605 -7.475 -29.320 1.00 69.88 72 ASP A N 1
ATOM 557 C CA . ASP A 1 72 ? 17.178 -6.734 -30.518 1.00 69.88 72 ASP A CA 1
ATOM 558 C C . ASP A 1 72 ? 17.027 -7.656 -31.749 1.00 69.88 72 ASP A C 1
ATOM 560 O O . ASP A 1 72 ? 16.270 -7.367 -32.676 1.00 69.88 72 ASP A O 1
ATOM 564 N N . GLU A 1 73 ? 17.696 -8.812 -31.732 1.00 65.25 73 GLU A N 1
ATOM 565 C CA . GLU A 1 73 ? 17.564 -9.898 -32.705 1.00 65.25 73 GLU A CA 1
ATOM 566 C C . GLU A 1 73 ? 16.181 -10.571 -32.699 1.00 65.25 73 GLU A C 1
ATOM 568 O O . GLU A 1 73 ? 15.670 -10.882 -33.772 1.00 65.25 73 GLU A O 1
ATOM 573 N N . ALA A 1 74 ? 15.526 -10.722 -31.542 1.00 65.38 74 ALA A N 1
ATOM 574 C CA . ALA A 1 74 ? 14.158 -11.246 -31.437 1.00 65.38 74 ALA A CA 1
ATOM 575 C C . ALA A 1 74 ? 13.099 -10.224 -31.897 1.00 65.38 74 ALA A C 1
ATOM 577 O O . ALA A 1 74 ? 12.025 -10.604 -32.359 1.00 65.38 74 ALA A O 1
ATOM 578 N N . LEU A 1 75 ? 13.405 -8.922 -31.816 1.00 67.75 75 LEU A N 1
ATOM 579 C CA . LEU A 1 75 ? 12.566 -7.861 -32.392 1.00 67.75 75 LEU A CA 1
ATOM 580 C C . LEU A 1 75 ? 12.731 -7.753 -33.916 1.00 67.75 75 LEU A C 1
ATOM 582 O O . LEU A 1 75 ? 11.785 -7.382 -34.610 1.00 67.75 75 LEU A O 1
ATOM 586 N N . ARG A 1 76 ? 13.921 -8.069 -34.444 1.00 72.00 76 ARG A N 1
ATOM 587 C CA . ARG A 1 76 ? 14.212 -8.054 -35.888 1.00 72.00 76 ARG A CA 1
ATOM 588 C C . ARG A 1 76 ? 13.831 -9.344 -36.606 1.00 72.00 76 ARG A C 1
ATOM 590 O O . ARG A 1 76 ? 13.529 -9.286 -37.795 1.00 72.00 76 ARG A O 1
ATOM 597 N N . ASN A 1 77 ? 13.843 -10.483 -35.918 1.00 70.31 77 ASN A N 1
ATOM 598 C CA . ASN A 1 77 ? 13.486 -11.770 -36.495 1.00 70.31 77 ASN A CA 1
ATOM 599 C C . ASN A 1 77 ? 12.501 -12.537 -35.590 1.00 70.31 77 ASN A C 1
ATOM 601 O O . ASN A 1 77 ? 12.929 -13.179 -34.628 1.00 70.31 77 ASN A O 1
ATOM 605 N N . PRO A 1 78 ? 11.193 -12.535 -35.911 1.00 68.69 78 PRO A N 1
ATOM 606 C CA . PRO A 1 78 ? 10.165 -13.155 -35.074 1.00 68.69 78 PRO A CA 1
ATOM 607 C C . PRO A 1 78 ? 10.225 -14.693 -35.047 1.00 68.69 78 PRO A C 1
ATOM 609 O O . PRO A 1 78 ? 9.442 -15.312 -34.332 1.00 68.69 78 PRO A O 1
ATOM 612 N N . THR A 1 79 ? 11.112 -15.332 -35.822 1.00 69.44 79 THR A N 1
ATOM 613 C CA . THR A 1 79 ? 11.300 -16.793 -35.787 1.00 69.44 79 THR A CA 1
ATOM 614 C C . THR A 1 79 ? 12.306 -17.262 -34.737 1.00 69.44 79 THR A C 1
ATOM 616 O O . THR A 1 79 ? 12.318 -18.448 -34.406 1.00 69.44 79 THR A O 1
ATOM 619 N N . ILE A 1 80 ? 13.106 -16.358 -34.159 1.00 66.75 80 ILE A N 1
ATOM 620 C CA . ILE A 1 80 ? 14.039 -16.692 -33.077 1.00 66.75 80 ILE A CA 1
ATOM 621 C C . ILE A 1 80 ? 13.226 -16.941 -31.802 1.00 66.75 80 ILE A C 1
ATOM 623 O O . ILE A 1 80 ? 12.726 -16.010 -31.176 1.00 66.75 80 ILE A O 1
ATOM 627 N N . GLY A 1 81 ? 13.078 -18.216 -31.434 1.00 62.03 81 GLY A N 1
ATOM 628 C CA . GLY A 1 81 ? 12.359 -18.653 -30.231 1.00 62.03 81 GLY A CA 1
ATOM 629 C C . GLY A 1 81 ? 11.112 -19.503 -30.488 1.00 62.03 81 GLY A C 1
ATOM 630 O O . GLY A 1 81 ? 10.489 -19.955 -29.529 1.00 62.03 81 GLY A O 1
ATOM 631 N N . LEU A 1 82 ? 10.752 -19.764 -31.748 1.00 72.25 82 LEU A N 1
ATOM 632 C CA . LEU A 1 82 ? 9.749 -20.781 -32.067 1.00 72.25 82 LEU A CA 1
ATOM 633 C C . LEU A 1 82 ? 10.399 -22.175 -32.038 1.00 72.25 82 LEU A C 1
ATOM 635 O O . LEU A 1 82 ? 11.477 -22.337 -32.611 1.00 72.25 82 LEU A O 1
ATOM 639 N N . PRO A 1 83 ? 9.782 -23.181 -31.388 1.00 65.81 83 PRO A N 1
ATOM 640 C CA . PRO A 1 83 ? 10.284 -24.547 -31.446 1.00 65.81 83 PRO A CA 1
ATOM 641 C C . PRO A 1 83 ? 10.238 -25.044 -32.896 1.00 65.81 83 PRO A C 1
ATOM 643 O O . PRO A 1 83 ? 9.210 -24.923 -33.567 1.00 65.81 83 PRO A O 1
ATOM 646 N N . GLU A 1 84 ? 11.366 -25.573 -33.371 1.00 69.19 84 GLU A N 1
ATOM 647 C CA . GLU A 1 84 ? 11.466 -26.231 -34.673 1.00 69.19 84 GLU A CA 1
ATOM 648 C C . GLU A 1 84 ? 10.489 -27.418 -34.702 1.00 69.19 84 GLU A C 1
ATOM 650 O O . GLU A 1 84 ? 10.408 -28.179 -33.735 1.00 69.19 84 GLU A O 1
ATOM 655 N N . LYS A 1 85 ? 9.681 -27.509 -35.764 1.00 64.88 85 LYS A N 1
ATOM 656 C CA . LYS A 1 85 ? 8.694 -28.583 -35.950 1.00 64.88 85 LYS A CA 1
ATOM 657 C C . LYS A 1 85 ? 9.351 -29.899 -36.333 1.00 64.88 85 LYS A C 1
ATOM 659 O O . LYS A 1 85 ? 10.267 -29.857 -37.180 1.00 64.88 85 LYS A O 1
#

Sequence (85 aa):
MADVIFNEPKIPSEAHLEYSNSARIAKWIMRNSGGAIKDEKQANLALFIFSVAVILVSLYFILFGSISKPPDEALRNPTIGLPEK

Foldseek 3Di:
DDDDPPPDDPDPPVVPPPCPPLVVQLVVCCVVVPNPRDDSVSSVVVVVVVVVVVVVVVVCCVVPNDPPDPPVVCVVDVCVPDDDD